Protein AF-K9WBX5-F1 (afdb_monomer_lite)

pLDDT: mean 81.33, std 17.24, range [40.25, 98.0]

Secondary structure (DSSP, 8-state):
---TTSTTTT-----------HHHHHHHHHHHHHTTS-HHHHHHHHHHHHHH--HHHHHHHHHHHHHHHHHHHHH--

Organism: NCBI:txid1173027

Foldseek 3Di:
DPDPVVVPPPDDDDDDDDDDDPVVVVVLCVVCVVVVHDSVVSVVVVVVCVVPPPPPPVVVVVVVVVVVVVVVVVVVD

Radius of gyration: 22.34 Å; chains: 1; bounding box: 53×52×42 Å

Sequence (77 aa):
MLDFVDIQRGLAVASITVEIPDAQLQKLQQLAQENGISLEDLLRASIEDWLSYPKSEFVQASSYVLKKNAQLYRRLA

InterPro domains:
  IPR002145 Ribbon-helix-helix protein, CopG [PF01402] (15-51)
  IPR010985 Ribbon-helix-helix [SSF47598] (14-59)
  IPR013321 Arc-type ribbon-helix-helix [G3DSA:1.10.1220.10] (11-63)

Structure (mmCIF, N/CA/C/O backbone):
data_AF-K9WBX5-F1
#
_entry.id   AF-K9WBX5-F1
#
loop_
_atom_site.group_PDB
_atom_site.id
_atom_site.type_symbol
_atom_site.label_atom_id
_atom_site.label_alt_id
_atom_site.label_comp_id
_atom_site.label_asym_id
_atom_site.label_entity_id
_atom_site.label_seq_id
_atom_site.pdbx_PDB_ins_code
_atom_site.Cartn_x
_atom_site.Cartn_y
_atom_site.Cartn_z
_atom_site.occupancy
_atom_site.B_iso_or_equiv
_atom_site.auth_seq_id
_atom_site.auth_comp_id
_atom_site.auth_asym_id
_atom_site.auth_atom_id
_atom_site.pdbx_PDB_model_num
ATOM 1 N N . MET A 1 1 ? -6.634 38.261 -14.262 1.00 41.03 1 MET A N 1
ATOM 2 C CA . MET A 1 1 ? -7.721 37.316 -13.947 1.00 41.03 1 MET A CA 1
ATOM 3 C C . MET A 1 1 ? -7.075 35.946 -13.985 1.00 41.03 1 MET A C 1
ATOM 5 O O . MET A 1 1 ? -6.736 35.501 -15.067 1.00 41.03 1 MET A O 1
ATOM 9 N N . LEU A 1 2 ? -6.708 35.403 -12.824 1.00 40.25 2 LEU A N 1
ATOM 10 C CA . LEU A 1 2 ? -6.128 34.061 -12.738 1.00 40.25 2 LEU A CA 1
ATOM 11 C C . LEU A 1 2 ? -7.280 33.061 -12.862 1.00 40.25 2 LEU A C 1
ATOM 13 O O . LEU A 1 2 ? -8.292 33.221 -12.177 1.00 40.25 2 LEU A O 1
ATOM 17 N N . ASP A 1 3 ? -7.148 32.100 -13.774 1.00 44.25 3 ASP A N 1
ATOM 18 C CA . ASP A 1 3 ? -8.149 31.071 -14.030 1.00 44.25 3 ASP A CA 1
ATOM 19 C C . ASP A 1 3 ? -8.470 30.288 -12.752 1.00 44.25 3 ASP A C 1
ATOM 21 O O . ASP A 1 3 ? -7.596 29.731 -12.089 1.00 44.25 3 ASP A O 1
ATOM 25 N N . PHE A 1 4 ? -9.762 30.215 -12.429 1.00 46.47 4 PHE A N 1
ATOM 26 C CA . PHE A 1 4 ? -10.330 29.522 -11.265 1.00 46.47 4 PHE A CA 1
ATOM 27 C C . PHE A 1 4 ? -9.942 28.026 -11.186 1.00 46.47 4 PHE A C 1
ATOM 29 O O . PHE A 1 4 ? -10.079 27.395 -10.141 1.00 46.47 4 PHE A O 1
ATOM 36 N N . VAL A 1 5 ? -9.414 27.463 -12.278 1.00 52.50 5 VAL A N 1
ATOM 37 C CA . VAL A 1 5 ? -8.984 26.062 -12.401 1.00 52.50 5 VAL A CA 1
ATOM 38 C C . VAL A 1 5 ? -7.663 25.775 -11.667 1.00 52.50 5 VAL A C 1
ATOM 40 O O . VAL A 1 5 ? -7.445 24.638 -11.251 1.00 52.50 5 VAL A O 1
ATOM 43 N N . ASP A 1 6 ? -6.801 26.773 -11.443 1.00 49.06 6 ASP A N 1
ATOM 44 C CA . ASP A 1 6 ? -5.472 26.539 -10.846 1.00 49.06 6 ASP A CA 1
ATOM 45 C C . ASP A 1 6 ? -5.524 26.349 -9.314 1.00 49.06 6 ASP A C 1
ATOM 47 O O . ASP A 1 6 ? -4.718 25.625 -8.734 1.00 49.06 6 ASP A O 1
ATOM 51 N N . ILE A 1 7 ? -6.553 26.893 -8.649 1.00 45.81 7 ILE A N 1
ATOM 52 C CA . ILE A 1 7 ? -6.689 26.869 -7.178 1.00 45.81 7 ILE A CA 1
ATOM 53 C C . ILE A 1 7 ? -7.211 25.508 -6.655 1.00 45.81 7 ILE A C 1
ATOM 55 O O . ILE A 1 7 ? -7.038 25.187 -5.482 1.00 45.81 7 ILE A O 1
ATOM 59 N N . GLN A 1 8 ? -7.793 24.656 -7.511 1.00 45.28 8 GLN A N 1
ATOM 60 C CA . GLN A 1 8 ? -8.347 23.347 -7.111 1.00 45.28 8 GLN A CA 1
ATOM 61 C C . GLN A 1 8 ? -7.360 22.170 -7.243 1.00 45.28 8 GLN A C 1
ATOM 63 O O . GLN A 1 8 ? -7.646 21.071 -6.770 1.00 45.28 8 GLN A O 1
ATOM 68 N N . ARG A 1 9 ? -6.178 22.363 -7.848 1.00 52.84 9 ARG A N 1
ATOM 69 C CA . ARG A 1 9 ? -5.192 21.276 -8.034 1.00 52.84 9 ARG A CA 1
ATOM 70 C C . ARG A 1 9 ? -4.405 20.899 -6.774 1.00 52.84 9 ARG A C 1
ATOM 72 O O . ARG A 1 9 ? -3.658 19.927 -6.809 1.00 52.84 9 ARG A O 1
ATOM 79 N N . GLY A 1 10 ? -4.586 21.619 -5.666 1.00 51.69 10 GLY A N 1
ATOM 80 C CA . GLY A 1 10 ? -3.869 21.361 -4.414 1.00 51.69 10 GLY A CA 1
ATOM 81 C C . GLY A 1 10 ? -4.461 20.274 -3.507 1.00 51.69 10 GLY A C 1
ATOM 82 O O . GLY A 1 10 ? -3.761 19.843 -2.598 1.00 51.69 10 GLY A O 1
ATOM 83 N N . LEU A 1 11 ? -5.718 19.841 -3.699 1.00 54.28 11 LEU A N 1
ATOM 84 C CA . LEU A 1 11 ? -6.441 18.979 -2.735 1.00 54.28 11 LEU A CA 1
ATOM 85 C C . LEU A 1 11 ? -7.497 18.056 -3.390 1.00 54.28 11 LEU A C 1
ATOM 87 O O . LEU A 1 11 ? -8.565 17.826 -2.823 1.00 54.28 11 LEU A O 1
ATOM 91 N N . ALA A 1 12 ? -7.257 17.538 -4.597 1.00 67.06 12 ALA A N 1
ATOM 92 C CA . ALA A 1 12 ? -8.225 16.645 -5.241 1.00 67.06 12 ALA A CA 1
ATOM 93 C C . ALA A 1 12 ? -8.215 15.251 -4.580 1.00 67.06 12 ALA A C 1
ATOM 95 O O . ALA A 1 12 ? -7.378 14.408 -4.895 1.00 67.06 12 ALA A O 1
ATOM 96 N N . VAL A 1 13 ? -9.153 15.008 -3.660 1.00 77.56 13 VAL A N 1
ATOM 97 C CA . VAL A 1 13 ? -9.433 13.672 -3.114 1.00 77.56 13 VAL A CA 1
ATOM 98 C C . VAL A 1 13 ? -10.374 12.944 -4.073 1.00 77.56 13 VAL A C 1
ATOM 100 O O . VAL A 1 13 ? -11.473 13.422 -4.350 1.00 77.56 13 VAL A O 1
ATOM 103 N N . ALA A 1 14 ? -9.946 11.788 -4.576 1.00 84.44 14 ALA A N 1
ATOM 104 C CA . ALA A 1 14 ? -10.759 10.910 -5.412 1.00 84.44 14 ALA A CA 1
ATOM 105 C C . ALA A 1 14 ? -11.137 9.643 -4.633 1.00 84.44 14 ALA A C 1
ATOM 107 O O . ALA A 1 14 ? -10.325 9.108 -3.881 1.00 84.44 14 ALA A O 1
ATOM 108 N N . SER A 1 15 ? -12.365 9.158 -4.825 1.00 89.75 15 SER A N 1
ATOM 109 C CA . SER A 1 15 ? -12.833 7.880 -4.282 1.00 89.75 15 SER A CA 1
ATOM 110 C C . SER A 1 15 ? -13.311 6.981 -5.416 1.00 89.75 15 SER A C 1
ATOM 112 O O . SER A 1 15 ? -13.827 7.460 -6.427 1.00 89.75 15 SER A O 1
ATOM 114 N N . ILE A 1 16 ? -13.105 5.677 -5.253 1.00 88.69 16 ILE A N 1
ATOM 115 C CA . ILE A 1 16 ? -13.569 4.648 -6.182 1.00 88.69 16 ILE A CA 1
ATOM 116 C C . ILE A 1 16 ? -14.217 3.519 -5.382 1.00 88.69 16 ILE A C 1
ATOM 118 O O . ILE A 1 16 ? -13.781 3.208 -4.274 1.00 88.69 16 ILE A O 1
ATOM 122 N N . THR A 1 17 ? -15.247 2.895 -5.946 1.00 94.31 17 THR A N 1
ATOM 123 C CA . THR A 1 17 ? -15.863 1.684 -5.393 1.00 94.31 17 THR A CA 1
ATOM 124 C C . THR A 1 17 ? -15.412 0.495 -6.227 1.00 94.31 17 THR A C 1
ATOM 126 O O . THR A 1 17 ? -15.499 0.533 -7.453 1.00 94.31 17 THR A O 1
ATOM 129 N N . VAL A 1 18 ? -14.914 -0.548 -5.567 1.00 91.00 18 VAL A N 1
ATOM 130 C CA . VAL A 1 18 ? -14.438 -1.774 -6.214 1.00 91.00 18 VAL A CA 1
ATOM 131 C C . VAL A 1 18 ? -15.196 -2.948 -5.619 1.00 91.00 18 VAL A C 1
ATOM 133 O O . VAL A 1 18 ? -15.200 -3.133 -4.403 1.00 91.00 18 VAL A O 1
ATOM 136 N N . GLU A 1 19 ? -15.829 -3.743 -6.473 1.00 95.75 19 GLU A N 1
ATOM 137 C CA . GLU A 1 19 ? -16.439 -4.999 -6.056 1.00 95.75 19 GLU A CA 1
ATOM 138 C C . GLU A 1 19 ? -15.351 -6.062 -5.909 1.00 95.75 19 GLU A C 1
ATOM 140 O O . GLU A 1 19 ? -14.602 -6.343 -6.848 1.00 95.75 19 GLU A O 1
ATOM 145 N N . ILE A 1 20 ? -15.260 -6.658 -4.723 1.00 94.38 20 ILE A N 1
ATOM 146 C CA . ILE A 1 20 ? -14.353 -7.768 -4.440 1.00 94.38 20 ILE A CA 1
ATOM 147 C C . ILE A 1 20 ? -15.125 -8.899 -3.761 1.00 94.38 20 ILE A C 1
ATOM 149 O O . ILE A 1 20 ? -16.079 -8.631 -3.032 1.00 94.38 20 ILE A O 1
ATOM 153 N N . PRO A 1 21 ? -14.725 -10.166 -3.954 1.00 98.00 21 PRO A N 1
ATOM 154 C CA . PRO A 1 21 ? -15.319 -11.274 -3.217 1.00 98.00 21 PRO A CA 1
ATOM 155 C C . PRO A 1 21 ? -15.137 -11.112 -1.702 1.00 98.00 21 PRO A C 1
ATOM 157 O O . PRO A 1 21 ? -14.044 -10.760 -1.250 1.00 98.00 21 PRO A O 1
ATOM 160 N N . ASP A 1 22 ? -16.149 -11.482 -0.914 1.00 96.38 22 ASP A N 1
ATOM 161 C CA . ASP A 1 22 ? -16.125 -11.374 0.557 1.00 96.38 22 ASP A CA 1
ATOM 162 C C . ASP A 1 22 ? -14.900 -12.048 1.190 1.00 96.38 22 ASP A C 1
ATOM 164 O O . ASP A 1 22 ? -14.284 -11.522 2.115 1.00 96.38 22 ASP A O 1
ATOM 168 N N . ALA A 1 23 ? -14.481 -13.191 0.641 1.00 97.12 23 ALA A N 1
ATOM 169 C CA . ALA A 1 23 ? -13.297 -13.910 1.106 1.00 97.12 23 ALA A CA 1
ATOM 170 C C . ALA A 1 23 ? -11.995 -13.097 0.951 1.00 97.12 23 ALA A C 1
ATOM 172 O O . ALA A 1 23 ? -11.045 -13.300 1.705 1.00 97.12 23 ALA A O 1
ATOM 173 N N . GLN A 1 24 ? -11.920 -12.195 -0.032 1.00 96.38 24 GLN A N 1
ATOM 174 C CA . GLN A 1 24 ? -10.780 -11.290 -0.199 1.00 96.38 24 GLN A CA 1
ATOM 175 C C . GLN A 1 24 ? -10.875 -10.112 0.770 1.00 96.38 24 GLN A C 1
ATOM 177 O O . GLN A 1 24 ? -9.870 -9.762 1.386 1.00 96.38 24 GLN A O 1
ATOM 182 N N . LEU A 1 25 ? -12.079 -9.563 0.966 1.00 96.88 25 LEU A N 1
ATOM 183 C CA . LEU A 1 25 ? -12.317 -8.509 1.952 1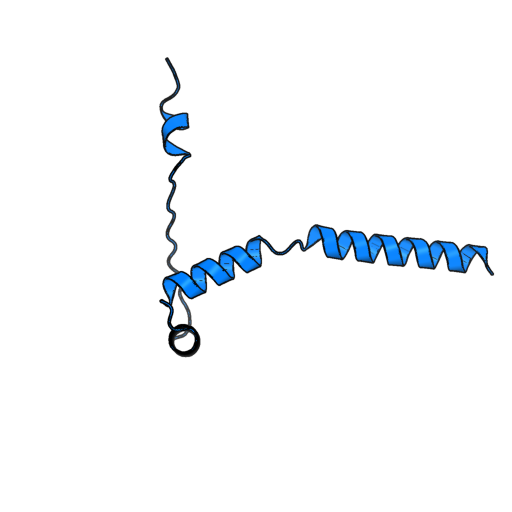.00 96.88 25 LEU A CA 1
ATOM 184 C C . LEU A 1 25 ? -11.905 -8.960 3.361 1.00 96.88 25 LEU A C 1
ATOM 186 O O . LEU A 1 25 ? -11.175 -8.242 4.038 1.00 96.88 25 LEU A O 1
ATOM 190 N N . GLN A 1 26 ? -12.285 -10.176 3.766 1.00 97.50 26 GLN A N 1
ATOM 191 C CA . GLN A 1 26 ? -11.907 -10.746 5.065 1.00 97.50 26 GLN A CA 1
ATOM 192 C C . GLN A 1 26 ? -10.387 -10.839 5.249 1.00 97.50 26 GLN A C 1
ATOM 194 O O . GLN A 1 26 ? -9.866 -10.476 6.301 1.00 97.50 26 GLN A O 1
ATOM 199 N N . LYS A 1 27 ? -9.657 -11.279 4.216 1.00 97.12 27 LYS A N 1
ATOM 200 C CA . LYS A 1 27 ? -8.188 -11.351 4.262 1.00 97.12 27 LYS A CA 1
ATOM 201 C C . LYS A 1 27 ? -7.551 -9.972 4.415 1.00 97.12 27 LYS A C 1
ATOM 203 O O . LYS A 1 27 ? -6.611 -9.822 5.187 1.00 97.12 27 LYS A O 1
ATOM 208 N N . LEU A 1 28 ? -8.062 -8.971 3.700 1.00 96.69 28 LEU A N 1
ATOM 209 C CA . LEU A 1 28 ? -7.562 -7.599 3.797 1.00 96.69 28 LEU A CA 1
ATOM 210 C C . LEU A 1 28 ? -7.852 -6.985 5.174 1.00 96.69 28 LEU A C 1
ATOM 212 O O . LEU A 1 28 ? -6.996 -6.305 5.730 1.00 96.69 28 LEU A O 1
ATOM 216 N N . GLN A 1 29 ? -9.028 -7.259 5.745 1.00 97.25 29 GLN A N 1
ATOM 217 C CA . GLN A 1 29 ? -9.384 -6.830 7.100 1.00 97.25 29 GLN A CA 1
ATOM 218 C C . GLN A 1 29 ? -8.471 -7.457 8.152 1.00 97.25 29 GLN A C 1
ATOM 220 O O . GLN A 1 29 ? -7.985 -6.749 9.031 1.00 97.25 29 GLN A O 1
ATOM 225 N N . GLN A 1 30 ? -8.198 -8.759 8.038 1.00 97.94 30 GLN A N 1
ATOM 226 C CA . GLN A 1 30 ? -7.261 -9.441 8.926 1.00 97.94 30 GLN A CA 1
ATOM 227 C C . GLN A 1 30 ? -5.8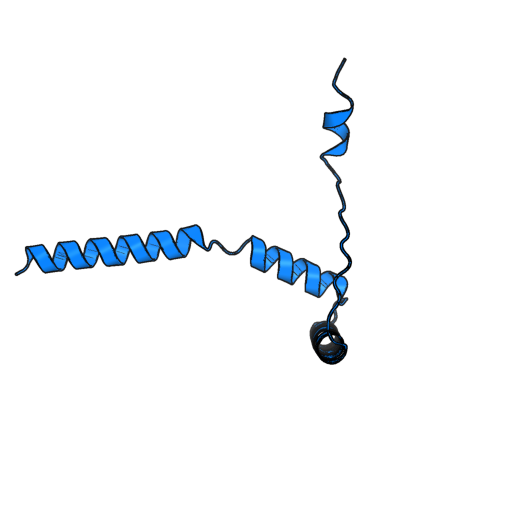65 -8.818 8.827 1.00 97.94 30 GLN A C 1
ATOM 229 O O . GLN A 1 30 ? -5.267 -8.497 9.849 1.00 97.94 30 GLN A O 1
ATOM 234 N N . LEU A 1 31 ? -5.376 -8.573 7.609 1.00 97.12 31 LEU A N 1
ATOM 235 C CA . LEU A 1 31 ? -4.071 -7.951 7.403 1.00 97.12 31 LEU A CA 1
ATOM 236 C C . LEU A 1 31 ? -4.011 -6.536 8.002 1.00 97.12 31 LEU A C 1
ATOM 238 O O . LEU A 1 31 ? -3.026 -6.178 8.643 1.00 97.12 31 LEU A O 1
ATOM 242 N N . ALA A 1 32 ? -5.066 -5.734 7.843 1.00 97.38 32 ALA A N 1
ATOM 243 C CA . ALA A 1 32 ? -5.140 -4.401 8.439 1.00 97.38 32 ALA A CA 1
ATOM 244 C C . ALA A 1 32 ? -5.113 -4.473 9.974 1.00 97.38 32 ALA A C 1
ATOM 246 O O . ALA A 1 32 ? -4.373 -3.730 10.619 1.00 97.38 32 ALA A O 1
ATOM 247 N N . GLN A 1 33 ? -5.843 -5.433 10.551 1.00 97.38 33 GLN A N 1
ATOM 248 C CA . GLN A 1 33 ? -5.877 -5.677 11.989 1.00 97.38 33 GLN A CA 1
ATOM 249 C C . GLN A 1 33 ? -4.515 -6.123 12.538 1.00 97.38 33 GLN A C 1
ATOM 251 O O . GLN A 1 33 ? -4.084 -5.612 13.569 1.00 97.38 33 GLN A O 1
ATOM 256 N N . GLU A 1 34 ? -3.820 -7.027 11.844 1.00 96.81 34 GLU A N 1
ATOM 257 C CA . GLU A 1 34 ? -2.464 -7.477 12.195 1.00 96.81 34 GLU A CA 1
ATOM 258 C C . GLU A 1 34 ? -1.452 -6.322 12.192 1.00 96.81 34 GLU A C 1
ATOM 260 O O . GLU A 1 34 ? -0.543 -6.294 13.019 1.00 96.81 34 GLU A O 1
ATOM 265 N N . ASN A 1 35 ? -1.639 -5.342 11.303 1.00 93.94 35 ASN A N 1
ATOM 266 C CA . ASN A 1 35 ? -0.802 -4.145 11.210 1.00 93.94 35 ASN A CA 1
ATOM 267 C C . ASN A 1 35 ? -1.296 -2.981 12.092 1.00 93.94 35 ASN A C 1
ATOM 269 O O . ASN A 1 35 ? -0.646 -1.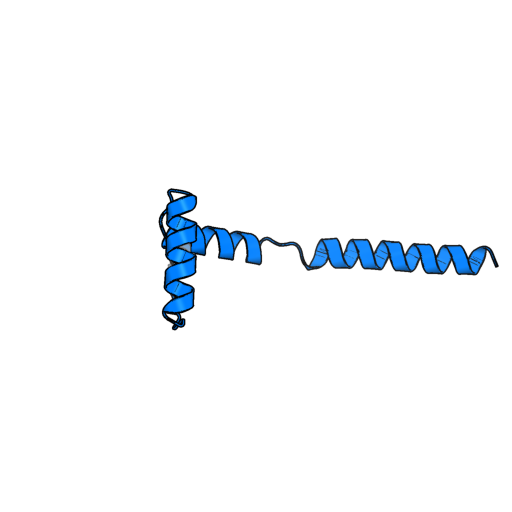940 12.144 1.00 93.94 35 ASN A O 1
ATOM 273 N N . GLY A 1 36 ? -2.428 -3.135 12.791 1.00 96.62 36 GLY A N 1
ATOM 274 C CA . GLY A 1 36 ? -3.001 -2.104 13.662 1.00 96.62 36 GLY A CA 1
ATOM 275 C C . GLY A 1 36 ? -3.468 -0.838 12.932 1.00 96.62 36 GLY A C 1
ATOM 276 O O . GLY A 1 36 ? -3.523 0.225 13.547 1.00 96.62 36 GLY A O 1
ATOM 277 N N . ILE A 1 37 ? -3.788 -0.936 11.639 1.00 96.81 37 ILE A N 1
ATOM 278 C CA . ILE A 1 37 ? -4.211 0.188 10.788 1.00 96.81 37 ILE A CA 1
ATOM 279 C C . ILE A 1 37 ? -5.618 -0.028 10.228 1.00 96.81 37 ILE A C 1
ATOM 281 O O . ILE A 1 37 ? -6.167 -1.131 10.282 1.00 96.81 37 ILE A O 1
ATOM 285 N N . SER A 1 38 ? -6.225 1.029 9.684 1.00 97.19 38 SER A N 1
ATOM 286 C CA . SER A 1 38 ? -7.509 0.900 8.995 1.00 97.19 38 SER A CA 1
ATOM 287 C C . SER A 1 38 ? -7.345 0.165 7.659 1.00 97.19 38 SER A C 1
ATOM 289 O O . SER A 1 38 ? -6.283 0.192 7.032 1.00 97.19 38 SER A O 1
ATOM 291 N N . LEU A 1 39 ? -8.421 -0.477 7.193 1.00 95.56 39 LEU A N 1
ATOM 292 C CA . LEU A 1 39 ? -8.447 -1.093 5.864 1.00 95.56 39 LEU A CA 1
ATOM 293 C C . LEU A 1 39 ? -8.182 -0.051 4.762 1.00 95.56 39 LEU A C 1
ATOM 295 O O . LEU A 1 39 ? -7.496 -0.343 3.788 1.00 95.56 39 LEU A O 1
ATOM 299 N N . GLU A 1 40 ? -8.702 1.165 4.931 1.00 94.00 40 GLU A N 1
ATOM 300 C CA . GLU A 1 40 ? -8.524 2.269 3.985 1.00 94.00 40 GLU A CA 1
ATOM 301 C C . GLU A 1 40 ? -7.063 2.719 3.900 1.00 94.00 40 GLU A C 1
ATOM 303 O O . GLU A 1 40 ? -6.550 2.920 2.799 1.00 94.00 40 GLU A O 1
ATOM 308 N N . ASP A 1 41 ? -6.373 2.826 5.038 1.00 95.25 41 ASP A N 1
ATOM 309 C CA . ASP A 1 41 ? -4.955 3.195 5.082 1.00 95.25 41 ASP A CA 1
ATOM 310 C C . ASP A 1 41 ? -4.077 2.092 4.494 1.00 95.25 41 ASP A C 1
ATOM 312 O O . ASP A 1 41 ? -3.168 2.379 3.715 1.00 95.25 41 ASP A O 1
ATOM 316 N N . LEU A 1 42 ? -4.389 0.826 4.797 1.00 96.25 42 LEU A N 1
ATOM 317 C CA . LEU A 1 42 ? -3.699 -0.318 4.207 1.00 96.25 42 LEU A CA 1
ATOM 318 C C . LEU A 1 42 ? -3.815 -0.309 2.680 1.00 96.25 42 LEU A C 1
ATOM 320 O O . LEU A 1 42 ? -2.815 -0.474 1.978 1.00 96.25 42 LEU A O 1
ATOM 324 N N . LEU A 1 43 ? -5.028 -0.111 2.157 1.00 95.00 43 LEU A N 1
ATOM 325 C CA . LEU A 1 43 ? -5.280 -0.095 0.718 1.00 95.00 43 LEU A CA 1
ATOM 326 C C . LEU A 1 43 ? -4.615 1.105 0.048 1.00 95.00 43 LEU A C 1
ATOM 328 O O . LEU A 1 43 ? -4.001 0.944 -1.005 1.00 95.00 43 LEU A O 1
ATOM 332 N N . ARG A 1 44 ? -4.681 2.285 0.670 1.00 92.25 44 ARG A N 1
ATOM 333 C CA . ARG A 1 44 ? -4.010 3.489 0.175 1.00 92.25 44 ARG A CA 1
ATOM 334 C C . ARG A 1 44 ? -2.506 3.281 0.071 1.00 92.25 44 ARG A C 1
ATOM 336 O O . ARG A 1 44 ? -1.961 3.460 -1.012 1.00 92.25 44 ARG A O 1
ATOM 343 N N . ALA A 1 45 ? -1.866 2.835 1.151 1.00 91.81 45 ALA A N 1
ATOM 344 C CA . ALA A 1 45 ? -0.429 2.583 1.174 1.00 91.81 45 ALA A CA 1
ATOM 345 C C . ALA A 1 45 ? -0.026 1.513 0.149 1.00 91.81 45 ALA A C 1
ATOM 347 O O . ALA A 1 45 ? 0.977 1.662 -0.540 1.00 91.81 45 ALA A O 1
ATOM 348 N N . SER A 1 46 ? -0.840 0.465 -0.011 1.00 90.62 46 SER A N 1
ATOM 349 C CA . SER A 1 46 ? -0.595 -0.589 -1.004 1.00 90.62 46 SER A CA 1
ATOM 350 C C . SER A 1 46 ? -0.687 -0.071 -2.445 1.00 90.62 46 SER A C 1
ATOM 352 O O . SER A 1 46 ? 0.102 -0.471 -3.299 1.00 90.62 46 SER A O 1
ATOM 354 N N . ILE A 1 47 ? -1.645 0.816 -2.734 1.00 90.88 47 ILE A N 1
ATOM 355 C CA . ILE A 1 47 ? -1.793 1.451 -4.052 1.00 90.88 47 ILE A CA 1
ATOM 356 C C . ILE A 1 47 ? -0.645 2.430 -4.302 1.00 90.88 47 ILE A C 1
ATOM 358 O O . ILE A 1 47 ? -0.085 2.431 -5.395 1.00 90.88 47 ILE A O 1
ATOM 362 N N . GLU A 1 48 ? -0.276 3.239 -3.310 1.00 89.56 48 GLU A N 1
ATOM 363 C CA . GLU A 1 48 ? 0.863 4.157 -3.392 1.00 89.56 48 GLU A CA 1
ATOM 364 C C . GLU A 1 48 ? 2.165 3.398 -3.651 1.00 89.56 48 GLU A C 1
ATOM 366 O O . GLU A 1 48 ? 2.885 3.746 -4.583 1.00 89.56 48 GLU A O 1
ATOM 371 N N . ASP A 1 49 ? 2.426 2.316 -2.914 1.00 88.06 49 ASP A N 1
ATOM 372 C CA . ASP A 1 49 ? 3.589 1.452 -3.128 1.00 88.06 49 ASP A CA 1
ATOM 373 C C . ASP A 1 49 ? 3.581 0.854 -4.545 1.00 88.06 49 ASP A C 1
ATOM 375 O O . ASP A 1 49 ? 4.554 0.987 -5.293 1.00 88.06 49 ASP A O 1
ATOM 379 N N . TRP A 1 50 ? 2.440 0.307 -4.978 1.00 85.69 50 TRP A N 1
ATOM 380 C CA . TRP A 1 50 ? 2.268 -0.251 -6.321 1.00 85.69 50 TRP A CA 1
ATOM 381 C C . TRP A 1 50 ? 2.493 0.772 -7.445 1.00 85.69 50 TRP A C 1
ATOM 383 O O . TRP A 1 50 ? 3.084 0.429 -8.474 1.00 85.69 50 TRP A O 1
ATOM 393 N N . LEU A 1 51 ? 2.041 2.016 -7.258 1.00 84.50 51 LEU A N 1
ATOM 394 C CA . LEU A 1 51 ? 2.238 3.120 -8.202 1.00 84.50 51 LEU A CA 1
ATOM 395 C C . LEU A 1 51 ? 3.659 3.695 -8.143 1.00 84.50 51 LEU A C 1
ATOM 397 O O . LEU A 1 51 ? 4.164 4.165 -9.163 1.00 84.50 51 LEU A O 1
ATOM 401 N N . SER A 1 52 ? 4.302 3.657 -6.975 1.00 79.81 52 SER A N 1
ATOM 402 C CA . SER A 1 52 ? 5.670 4.139 -6.766 1.00 79.81 52 SER A CA 1
ATOM 403 C C . SER A 1 52 ? 6.730 3.171 -7.287 1.00 79.81 52 SER A C 1
ATOM 405 O O . SER A 1 52 ? 7.867 3.578 -7.528 1.00 79.81 52 SER A O 1
ATOM 407 N N . TYR A 1 53 ? 6.365 1.901 -7.497 1.00 67.62 53 TYR A N 1
ATOM 408 C CA . TYR A 1 53 ? 7.289 0.872 -7.951 1.00 67.62 53 TYR A CA 1
ATOM 409 C C . TYR A 1 53 ? 7.921 1.279 -9.295 1.00 67.62 53 TYR A C 1
ATOM 411 O O . TYR A 1 53 ? 7.210 1.368 -10.306 1.00 67.62 53 TYR A O 1
ATOM 419 N N . PRO A 1 54 ? 9.254 1.477 -9.376 1.00 62.81 54 PRO A N 1
ATOM 420 C CA . PRO A 1 54 ? 9.923 1.881 -10.602 1.00 62.81 54 PRO A CA 1
ATOM 421 C C . PRO A 1 54 ? 10.065 0.657 -11.510 1.00 62.81 54 PRO A C 1
ATOM 423 O O . PRO A 1 54 ? 11.150 0.113 -11.727 1.00 62.81 54 PRO A O 1
ATOM 426 N N . LYS A 1 55 ? 8.942 0.199 -12.077 1.00 57.72 55 LYS A N 1
ATOM 427 C CA . LYS 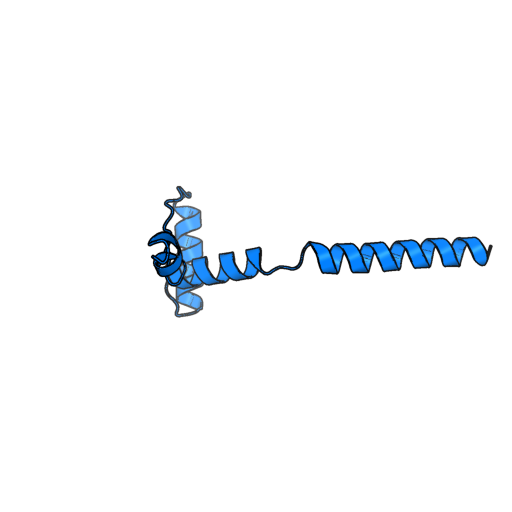A 1 55 ? 8.936 -0.865 -13.087 1.00 57.72 55 LYS A CA 1
ATOM 428 C C . LYS A 1 55 ? 9.804 -0.492 -14.287 1.00 57.72 55 LYS A C 1
ATOM 430 O O . LYS A 1 55 ? 10.262 -1.389 -14.980 1.00 57.72 55 LYS A O 1
ATOM 435 N N . SER A 1 56 ? 10.057 0.795 -14.539 1.00 59.91 56 SER A N 1
ATOM 436 C CA . SER A 1 56 ? 10.932 1.230 -15.627 1.00 59.91 56 SER A CA 1
ATOM 437 C C . SER A 1 56 ? 12.415 1.185 -15.257 1.00 59.91 56 SER A C 1
ATOM 439 O O . SER A 1 56 ? 13.185 0.661 -16.052 1.00 59.91 56 SER A O 1
ATOM 441 N N . GLU A 1 57 ? 12.841 1.666 -14.085 1.00 64.88 57 GLU A N 1
ATOM 442 C CA . GLU A 1 57 ? 14.275 1.806 -13.782 1.00 64.88 57 GLU A CA 1
ATOM 443 C C . GLU A 1 57 ? 14.950 0.459 -13.539 1.00 64.88 57 GLU A C 1
ATOM 445 O O . GLU A 1 57 ? 16.016 0.201 -14.097 1.00 64.88 57 GLU A O 1
ATOM 450 N N . PHE A 1 58 ? 14.310 -0.450 -12.794 1.00 73.56 58 PHE A N 1
ATOM 451 C CA . PHE A 1 58 ? 14.860 -1.793 -12.592 1.00 73.56 58 PHE A CA 1
ATOM 452 C C . PHE A 1 58 ? 14.904 -2.587 -13.906 1.00 73.56 58 PHE A C 1
ATOM 454 O O . PHE A 1 58 ? 15.908 -3.229 -14.225 1.00 73.56 58 PHE A O 1
ATOM 461 N N . VAL A 1 59 ? 13.842 -2.513 -14.7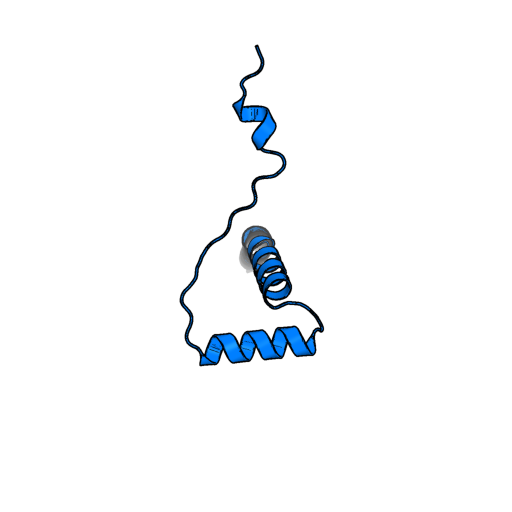16 1.00 74.88 59 VAL A N 1
ATOM 462 C CA . VAL A 1 59 ? 13.787 -3.184 -16.026 1.00 74.88 59 VAL A CA 1
ATOM 463 C C . VAL A 1 59 ? 14.792 -2.569 -17.005 1.00 74.88 59 VAL A C 1
ATOM 465 O O . VAL A 1 59 ? 15.447 -3.299 -17.749 1.00 74.88 59 VAL A O 1
ATOM 468 N N . GLN A 1 60 ? 14.982 -1.250 -16.993 1.00 75.00 60 GLN A N 1
ATOM 469 C CA . GLN A 1 60 ? 15.979 -0.579 -17.829 1.00 75.00 60 GLN A CA 1
ATOM 470 C C . GLN A 1 60 ? 17.406 -0.910 -17.392 1.00 75.00 60 GLN A C 1
ATOM 472 O O . GLN A 1 60 ? 18.230 -1.246 -18.244 1.00 75.00 60 GLN A O 1
ATOM 477 N N . ALA A 1 61 ? 17.704 -0.877 -16.091 1.00 80.56 61 ALA A N 1
ATOM 478 C CA . ALA A 1 61 ? 19.025 -1.203 -15.562 1.00 80.56 61 ALA A CA 1
ATOM 479 C C . ALA A 1 61 ? 19.391 -2.668 -15.837 1.00 80.56 61 ALA A C 1
ATOM 481 O O . ALA A 1 61 ? 20.475 -2.951 -16.352 1.00 80.56 61 ALA A O 1
ATOM 482 N N . SER A 1 62 ? 18.468 -3.600 -15.586 1.00 82.69 62 SER A N 1
ATOM 483 C CA . SER A 1 62 ? 18.673 -5.023 -15.887 1.00 82.69 62 SER A CA 1
ATOM 484 C C . SER A 1 62 ? 18.847 -5.272 -17.390 1.00 82.69 62 SER A C 1
ATOM 486 O O . SER A 1 62 ? 19.791 -5.956 -17.793 1.00 82.69 62 SER A O 1
ATOM 488 N N . SER A 1 63 ? 18.033 -4.640 -18.243 1.00 82.06 63 SER A N 1
ATOM 489 C CA . SER A 1 63 ? 18.186 -4.716 -19.705 1.00 82.06 63 SER A CA 1
ATOM 490 C C . SER A 1 63 ? 19.529 -4.154 -20.181 1.00 82.06 63 SER A C 1
ATOM 492 O O . SER A 1 63 ? 20.173 -4.724 -21.067 1.00 82.06 63 SER A O 1
ATOM 494 N N . TYR A 1 64 ? 19.983 -3.047 -19.589 1.00 85.56 64 TYR A N 1
ATOM 495 C CA . TYR A 1 64 ? 21.266 -2.429 -19.906 1.00 85.56 64 TYR A CA 1
ATOM 496 C C . TYR A 1 64 ? 22.444 -3.341 -19.538 1.00 85.56 64 TYR A C 1
ATOM 498 O O . TYR A 1 64 ? 23.323 -3.569 -20.375 1.00 85.56 64 TYR A O 1
ATOM 506 N N . VAL A 1 65 ? 22.439 -3.914 -18.330 1.00 90.19 65 VAL A N 1
ATOM 507 C CA . VAL A 1 65 ? 23.479 -4.843 -17.858 1.00 90.19 65 VAL A CA 1
ATOM 508 C C . VAL A 1 65 ? 23.539 -6.096 -18.735 1.00 90.19 65 VAL A C 1
ATOM 510 O O . VAL A 1 65 ? 24.618 -6.462 -19.205 1.00 90.19 65 VAL A O 1
ATOM 513 N N . LEU A 1 66 ? 22.392 -6.714 -19.043 1.00 90.81 66 LEU A N 1
ATOM 514 C CA . LEU A 1 66 ? 22.329 -7.890 -19.919 1.00 90.81 66 LEU A CA 1
ATOM 515 C C . LEU A 1 66 ? 22.865 -7.586 -21.326 1.00 90.81 66 LEU A C 1
ATOM 517 O O . LEU A 1 66 ? 23.660 -8.354 -21.871 1.00 90.81 66 LEU A O 1
ATOM 521 N N . LYS A 1 67 ? 22.498 -6.430 -21.898 1.00 89.31 67 LYS A N 1
ATOM 522 C CA . LYS A 1 67 ? 23.003 -5.984 -23.204 1.00 89.31 67 LYS A CA 1
ATOM 523 C C . LYS A 1 67 ? 24.518 -5.779 -23.189 1.00 89.31 67 LYS A C 1
ATOM 525 O O . LYS A 1 67 ? 25.188 -6.187 -24.137 1.00 89.31 67 LYS A O 1
ATOM 530 N N . LYS A 1 68 ? 25.071 -5.161 -22.140 1.00 89.38 68 LYS A N 1
ATOM 531 C CA . LYS A 1 68 ? 26.521 -4.952 -22.009 1.00 89.38 68 LYS A CA 1
ATOM 532 C C . LYS A 1 68 ? 27.276 -6.268 -21.849 1.00 89.38 68 LYS A C 1
ATOM 534 O O . LYS A 1 68 ? 28.263 -6.460 -22.552 1.00 89.38 68 LYS A O 1
ATOM 539 N N . ASN A 1 69 ? 26.780 -7.200 -21.041 1.00 89.00 69 ASN A N 1
ATOM 540 C CA . ASN A 1 69 ? 27.395 -8.521 -20.899 1.00 89.00 69 ASN A CA 1
ATOM 541 C C . ASN A 1 69 ? 27.389 -9.299 -22.217 1.00 89.00 69 ASN A C 1
ATOM 543 O O . ASN A 1 69 ? 28.430 -9.796 -22.635 1.00 89.00 69 ASN A O 1
ATOM 547 N N . ALA A 1 70 ? 26.265 -9.325 -22.938 1.00 88.06 70 ALA A N 1
ATOM 548 C CA . ALA A 1 70 ? 26.202 -9.964 -24.253 1.00 88.06 70 ALA A CA 1
ATOM 549 C C . ALA A 1 70 ? 27.203 -9.352 -25.254 1.00 88.06 70 ALA A C 1
ATOM 551 O O . ALA A 1 70 ? 27.794 -10.068 -26.060 1.00 88.06 70 ALA A O 1
ATOM 552 N N . GLN A 1 71 ? 27.418 -8.033 -25.206 1.00 87.38 71 GLN A N 1
ATOM 553 C CA . GLN A 1 71 ? 28.419 -7.352 -26.033 1.00 87.38 71 GLN A CA 1
ATOM 554 C C . GLN A 1 71 ? 29.857 -7.686 -25.624 1.00 87.38 71 GLN A C 1
ATOM 556 O O . GLN A 1 71 ? 30.705 -7.823 -26.501 1.00 87.38 71 GLN A O 1
ATOM 561 N N . LEU A 1 72 ? 30.135 -7.808 -24.325 1.00 83.62 72 LEU A N 1
ATOM 562 C CA . LEU A 1 72 ? 31.452 -8.189 -23.815 1.00 83.62 72 LEU A CA 1
ATOM 563 C C . LEU A 1 72 ? 31.799 -9.624 -24.215 1.00 83.62 72 LEU A C 1
ATOM 565 O O . LEU A 1 72 ? 32.866 -9.846 -24.779 1.00 83.62 72 LEU A O 1
ATOM 569 N N . TYR A 1 73 ? 30.875 -10.571 -24.028 1.00 83.12 73 TYR A N 1
ATOM 570 C CA . TYR A 1 73 ? 31.088 -11.965 -24.426 1.00 83.12 73 TYR A CA 1
ATOM 571 C C . TYR A 1 73 ? 31.328 -12.122 -25.932 1.00 83.12 73 TYR A C 1
ATOM 573 O O . TYR A 1 73 ? 32.176 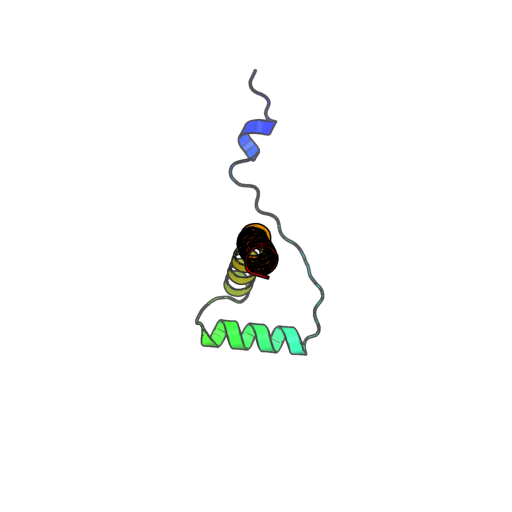-12.912 -26.325 1.00 83.12 73 TYR A O 1
ATOM 581 N N . ARG A 1 74 ? 30.669 -11.325 -26.785 1.00 77.25 74 ARG A N 1
ATOM 582 C CA . ARG A 1 74 ? 30.931 -11.325 -28.240 1.00 77.25 74 ARG A CA 1
ATOM 583 C C . ARG A 1 74 ? 32.315 -10.812 -28.637 1.00 77.25 74 ARG A C 1
ATOM 585 O O . ARG A 1 74 ? 32.738 -11.077 -29.750 1.00 77.25 74 ARG A O 1
ATOM 592 N N . ARG A 1 75 ? 32.969 -10.006 -27.798 1.00 82.00 75 ARG A N 1
ATOM 593 C CA . ARG A 1 75 ? 34.290 -9.417 -28.092 1.00 82.00 75 ARG A CA 1
ATOM 594 C C . ARG A 1 75 ? 35.448 -10.262 -27.569 1.00 82.00 75 ARG A C 1
ATOM 596 O O . ARG A 1 75 ? 36.588 -9.989 -27.917 1.00 82.00 75 ARG A O 1
ATOM 603 N N . LEU A 1 76 ? 35.152 -11.219 -26.696 1.00 68.88 76 LEU A N 1
ATOM 604 C CA . LEU A 1 76 ? 36.123 -12.104 -26.055 1.00 68.88 76 LEU A CA 1
ATOM 605 C C . LEU A 1 76 ? 36.174 -13.498 -26.707 1.00 68.88 76 LEU A C 1
ATOM 607 O O . LEU A 1 76 ? 36.900 -14.354 -26.208 1.00 68.88 76 LEU A O 1
ATOM 611 N N . ALA A 1 77 ? 35.406 -13.722 -27.778 1.00 56.03 77 ALA A N 1
ATOM 612 C CA . ALA A 1 77 ? 35.340 -14.960 -28.554 1.00 56.03 77 ALA A CA 1
ATOM 613 C C . ALA A 1 77 ? 35.880 -14.747 -29.972 1.00 56.03 77 ALA A C 1
ATOM 615 O O . ALA A 1 77 ? 35.674 -13.632 -30.508 1.00 56.03 77 ALA A O 1
#